Protein AF-A0A3D4P9K6-F1 (afdb_monomer_lite)

Foldseek 3Di:
DDDAFDQQCVVCVVVDDPADKFKWQADPVDTHTCDDPNRTRHRPGPDMDIHHDPPDDDDVVVNALCLQDDDPDPSHPVVVCCVVPVPDDHDPD

Sequence (93 aa):
RTRIGASIFDIVEDQLNEADRRVISGSVLSGRTATGPYSYLGRYHNQISALAEGREREFLGWQMPGFDKFSIKDVYAASMNKLLNPKKRYDLT

Radius of gyration: 17.73 Å; chains: 1; bounding box: 41×24×41 Å

pLDDT: mean 85.95, std 7.93, range [53.78, 95.75]

Structure (mmCIF, N/CA/C/O backbone):
data_AF-A0A3D4P9K6-F1
#
_entry.id   AF-A0A3D4P9K6-F1
#
loop_
_atom_site.group_PDB
_atom_site.id
_atom_site.type_symbol
_atom_site.label_atom_id
_atom_site.label_alt_id
_atom_site.label_comp_id
_atom_site.label_asym_id
_atom_site.label_entity_id
_atom_site.label_seq_id
_atom_site.pdbx_PDB_ins_code
_atom_site.Cartn_x
_atom_site.Cartn_y
_atom_site.Cartn_z
_atom_site.occupancy
_atom_site.B_iso_or_equiv
_atom_site.auth_seq_id
_atom_site.auth_comp_id
_atom_site.auth_asym_id
_atom_site.auth_atom_id
_atom_site.pdbx_PDB_model_num
ATOM 1 N N . ARG A 1 1 ? -5.332 7.956 13.802 1.00 83.00 1 ARG A N 1
ATOM 2 C CA . ARG A 1 1 ? -5.366 7.076 15.006 1.00 83.00 1 ARG A CA 1
ATOM 3 C C . ARG A 1 1 ? -6.631 6.232 14.910 1.00 83.00 1 ARG A C 1
ATOM 5 O O . ARG A 1 1 ? -7.655 6.800 14.575 1.00 83.00 1 ARG A O 1
ATOM 12 N N . THR A 1 2 ? -6.568 4.919 15.134 1.00 92.00 2 THR A N 1
ATOM 13 C CA . THR A 1 2 ? -7.710 4.000 14.932 1.00 92.00 2 THR A CA 1
ATOM 14 C C . THR A 1 2 ? -7.860 3.024 16.108 1.00 92.00 2 THR A C 1
ATOM 16 O O . THR A 1 2 ? -7.072 3.086 17.055 1.00 92.00 2 THR A O 1
ATOM 19 N N . ARG A 1 3 ? -8.872 2.149 16.066 1.00 92.06 3 ARG A N 1
ATOM 20 C CA . ARG A 1 3 ? -9.150 1.097 17.059 1.00 92.06 3 ARG A CA 1
ATOM 21 C C . ARG A 1 3 ? -8.949 -0.304 16.472 1.00 92.06 3 ARG A C 1
ATOM 23 O O . ARG A 1 3 ? -8.987 -0.494 15.259 1.00 92.06 3 ARG A O 1
ATOM 30 N N . ILE A 1 4 ? -8.787 -1.297 17.345 1.00 92.56 4 ILE A N 1
ATOM 31 C CA . ILE A 1 4 ? -8.734 -2.715 16.955 1.00 92.56 4 ILE A CA 1
ATOM 32 C C . ILE A 1 4 ? -10.052 -3.109 16.274 1.00 92.56 4 ILE A C 1
ATOM 34 O O . ILE A 1 4 ? -11.123 -2.732 16.749 1.00 92.56 4 ILE A O 1
ATOM 38 N N . GLY A 1 5 ? -9.969 -3.860 15.171 1.00 91.88 5 GLY A N 1
ATOM 39 C CA . GLY A 1 5 ? -11.145 -4.313 14.424 1.00 91.88 5 GLY A CA 1
ATOM 40 C C . GLY A 1 5 ? -11.898 -3.201 13.691 1.00 91.88 5 GLY A C 1
ATOM 41 O O . GLY A 1 5 ? -13.030 -3.418 13.272 1.00 91.88 5 GLY A O 1
ATOM 42 N N . ALA A 1 6 ? -11.319 -2.005 13.551 1.00 94.38 6 ALA A N 1
ATOM 43 C CA . ALA A 1 6 ? -11.919 -0.947 12.744 1.00 94.38 6 ALA A CA 1
ATOM 44 C C . ALA A 1 6 ? -12.045 -1.369 11.271 1.00 94.38 6 ALA A C 1
ATOM 46 O O . ALA A 1 6 ? -11.195 -2.111 10.769 1.00 94.38 6 ALA A O 1
ATOM 47 N N . SER A 1 7 ? -13.094 -0.880 10.602 1.00 94.88 7 SER A N 1
ATOM 48 C CA . SER A 1 7 ? -13.257 -1.009 9.150 1.00 94.88 7 SER A CA 1
ATOM 49 C C . SER A 1 7 ? -12.064 -0.357 8.466 1.00 94.88 7 SER A C 1
ATOM 51 O O . SER A 1 7 ? -11.721 0.786 8.758 1.00 94.88 7 SER A O 1
ATOM 53 N N . ILE A 1 8 ? -11.393 -1.106 7.599 1.00 94.31 8 ILE A N 1
ATOM 54 C CA . ILE A 1 8 ? -10.248 -0.606 6.843 1.00 94.31 8 ILE A CA 1
ATOM 55 C C . ILE A 1 8 ? -10.724 0.353 5.759 1.00 94.31 8 ILE A C 1
ATOM 57 O O . ILE A 1 8 ? -10.041 1.345 5.536 1.00 94.31 8 ILE A O 1
ATOM 61 N N . PHE A 1 9 ? -11.884 0.104 5.143 1.00 91.38 9 PHE A N 1
ATOM 62 C CA . PHE A 1 9 ? -12.438 0.986 4.113 1.00 91.38 9 PHE A CA 1
ATOM 63 C C . PHE A 1 9 ? -12.691 2.395 4.651 1.00 91.38 9 PHE A C 1
ATOM 65 O O . PHE A 1 9 ? -12.218 3.347 4.048 1.00 91.38 9 PHE A O 1
ATOM 72 N N . ASP A 1 10 ? -13.279 2.516 5.842 1.00 92.31 10 ASP A N 1
ATOM 73 C CA . ASP A 1 10 ? -13.519 3.811 6.493 1.00 92.31 10 ASP A CA 1
ATOM 74 C C . ASP A 1 10 ? -12.206 4.533 6.851 1.00 92.31 10 ASP A C 1
ATOM 76 O O . ASP A 1 10 ? -12.157 5.752 6.957 1.00 92.31 10 ASP A O 1
ATOM 80 N N . ILE A 1 11 ? -11.122 3.785 7.097 1.00 91.94 11 ILE A N 1
ATOM 81 C CA . ILE A 1 11 ? -9.814 4.371 7.434 1.00 91.94 11 ILE A CA 1
ATOM 82 C C . ILE A 1 11 ? -9.106 4.901 6.186 1.00 91.94 11 ILE A C 1
ATOM 84 O O . ILE A 1 11 ? -8.371 5.882 6.282 1.00 91.94 11 ILE A O 1
ATOM 88 N N . VAL A 1 12 ? -9.247 4.206 5.056 1.00 91.38 12 VAL A N 1
ATOM 89 C CA . VAL A 1 12 ? -8.530 4.531 3.814 1.00 91.38 12 VAL A CA 1
ATOM 90 C C . VAL A 1 12 ? -9.345 5.405 2.861 1.00 91.38 12 VAL A C 1
ATOM 92 O O . VAL A 1 12 ? -8.816 5.805 1.825 1.00 91.38 12 VAL A O 1
ATOM 95 N N . GLU A 1 13 ? -10.596 5.710 3.209 1.00 89.25 13 GLU A N 1
ATOM 96 C CA . GLU A 1 13 ? -11.449 6.658 2.493 1.00 89.25 13 GLU A CA 1
ATOM 97 C C . GLU A 1 13 ? -10.726 8.005 2.336 1.00 89.25 13 GLU A C 1
ATOM 99 O O . GLU A 1 13 ? -10.165 8.543 3.293 1.00 89.25 13 GLU A O 1
ATOM 104 N N . ASP A 1 14 ? -10.650 8.495 1.097 1.00 87.44 14 ASP A N 1
ATOM 105 C CA . ASP A 1 14 ? -9.919 9.705 0.688 1.00 87.44 14 ASP A CA 1
ATOM 106 C C . ASP A 1 14 ? -8.421 9.761 1.068 1.00 87.44 14 ASP A C 1
ATOM 108 O O . ASP A 1 14 ? -7.784 10.809 0.968 1.00 87.44 14 ASP A O 1
ATOM 112 N N . GLN A 1 15 ? -7.817 8.643 1.491 1.00 87.06 15 GLN A N 1
ATOM 113 C CA . GLN A 1 15 ? -6.379 8.551 1.797 1.00 87.06 15 GLN A CA 1
ATOM 114 C C . GLN A 1 15 ? -5.564 7.913 0.666 1.00 87.06 15 GLN A C 1
ATOM 116 O O . GLN A 1 15 ? -4.333 7.890 0.723 1.00 87.06 15 GLN A O 1
ATOM 121 N N . LEU A 1 16 ? -6.235 7.338 -0.331 1.00 85.62 16 LEU A N 1
ATOM 122 C CA . LEU A 1 16 ? -5.608 6.640 -1.447 1.00 85.62 16 LEU A CA 1
ATOM 123 C C . LEU A 1 16 ? -5.755 7.465 -2.724 1.00 85.62 16 LEU A C 1
ATOM 125 O O . LEU A 1 16 ? -6.812 8.025 -2.995 1.00 85.62 16 LEU A O 1
ATOM 129 N N . ASN A 1 17 ? -4.695 7.501 -3.530 1.00 78.94 17 ASN A N 1
ATOM 130 C CA . ASN A 1 17 ? -4.770 8.044 -4.886 1.00 78.94 17 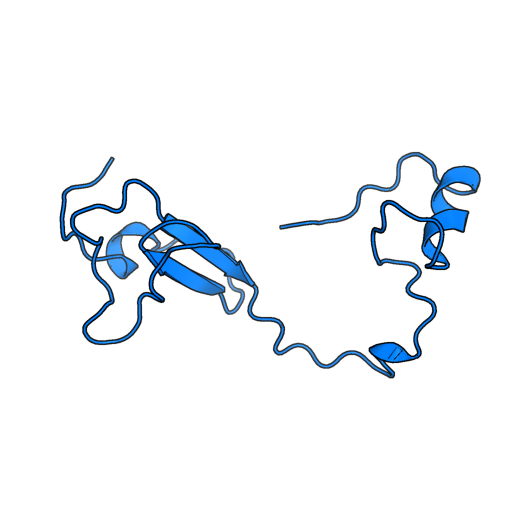ASN A CA 1
ATOM 131 C C . ASN A 1 17 ? -5.756 7.201 -5.717 1.00 78.94 17 ASN A C 1
ATOM 133 O O . ASN A 1 17 ? -5.820 5.992 -5.503 1.00 78.94 17 ASN A O 1
ATOM 137 N N . GLU A 1 18 ? -6.441 7.810 -6.695 1.00 65.94 18 GLU A N 1
ATOM 138 C CA . GLU A 1 18 ? -7.557 7.252 -7.505 1.00 65.94 18 GLU A CA 1
ATOM 139 C C . GLU A 1 18 ? -7.278 5.927 -8.256 1.00 65.94 18 GLU A C 1
ATOM 141 O O . GLU A 1 18 ? -8.145 5.394 -8.946 1.00 65.94 18 GLU A O 1
ATOM 146 N N . ALA A 1 19 ? -6.075 5.371 -8.136 1.00 66.88 19 ALA A N 1
ATOM 147 C CA . ALA A 1 19 ? -5.713 4.096 -8.726 1.00 66.88 19 ALA A CA 1
ATOM 148 C C . ALA A 1 19 ? -6.279 2.904 -7.934 1.00 66.88 19 ALA A C 1
ATOM 150 O O . ALA A 1 19 ? -6.487 2.951 -6.724 1.00 66.88 19 ALA A O 1
ATOM 151 N N . ASP A 1 20 ? -6.439 1.786 -8.630 1.00 75.06 20 ASP A N 1
ATOM 152 C CA . ASP A 1 20 ? -6.777 0.482 -8.068 1.00 75.06 20 ASP A CA 1
ATOM 153 C C . ASP A 1 20 ? -5.686 0.022 -7.078 1.00 75.06 20 ASP A C 1
ATOM 155 O O . ASP A 1 20 ? -4.570 -0.352 -7.465 1.00 75.06 20 ASP A O 1
ATOM 159 N N . ARG A 1 21 ? -5.970 0.139 -5.772 1.00 84.62 21 ARG A N 1
ATOM 160 C CA . ARG A 1 21 ? -5.027 -0.182 -4.693 1.00 84.62 21 ARG A CA 1
ATOM 161 C C . ARG A 1 21 ? -5.492 -1.405 -3.911 1.00 84.62 21 ARG A C 1
ATOM 163 O O . ARG A 1 21 ? -6.532 -1.399 -3.253 1.00 84.62 21 ARG A O 1
ATOM 170 N N . ARG A 1 22 ? -4.639 -2.428 -3.862 1.00 90.06 22 ARG A N 1
ATOM 171 C CA . ARG A 1 22 ? -4.807 -3.562 -2.957 1.00 90.06 22 ARG A CA 1
ATOM 172 C C . ARG A 1 22 ? -4.454 -3.137 -1.538 1.00 90.06 22 ARG A C 1
ATOM 174 O O . ARG A 1 22 ? -3.278 -2.969 -1.203 1.00 90.06 22 ARG A O 1
ATOM 181 N N . VAL A 1 23 ? -5.473 -3.025 -0.694 1.00 93.69 23 VAL A N 1
ATOM 182 C CA . VAL A 1 23 ? -5.312 -2.703 0.726 1.00 93.69 23 VAL A CA 1
ATOM 183 C C . VAL A 1 23 ? -5.104 -3.977 1.544 1.00 93.69 23 VAL A C 1
ATOM 185 O O . VAL A 1 23 ? -5.749 -5.004 1.328 1.00 93.69 23 VAL A O 1
ATOM 188 N N . ILE A 1 24 ? -4.169 -3.926 2.485 1.00 94.88 24 ILE A N 1
ATOM 189 C CA . ILE A 1 24 ? -3.722 -5.045 3.308 1.00 94.88 24 ILE A CA 1
ATOM 190 C C . ILE A 1 24 ? -3.772 -4.620 4.774 1.00 94.88 24 ILE A C 1
ATOM 192 O O . ILE A 1 24 ? -3.171 -3.627 5.178 1.00 94.88 24 ILE A O 1
ATOM 196 N N . SER A 1 25 ? -4.456 -5.415 5.590 1.00 95.75 25 SER A N 1
ATOM 197 C CA . SER A 1 25 ? -4.317 -5.371 7.039 1.00 95.75 25 SER A CA 1
ATOM 198 C C . SER A 1 25 ? -2.979 -6.003 7.422 1.00 95.75 25 SER A C 1
ATOM 200 O O . SER A 1 25 ? -2.792 -7.196 7.188 1.00 95.75 25 SER A O 1
ATOM 202 N N . GLY A 1 26 ? -2.058 -5.243 8.013 1.00 95.25 26 GLY A N 1
ATOM 203 C CA . GLY A 1 26 ? -0.705 -5.703 8.335 1.00 95.25 26 GLY A CA 1
ATOM 204 C C . GLY A 1 26 ? 0.334 -5.283 7.295 1.00 95.25 26 GLY A C 1
ATOM 205 O O . GLY A 1 26 ? 0.122 -4.350 6.523 1.00 95.25 26 GLY A O 1
ATOM 206 N N . SER A 1 27 ? 1.497 -5.933 7.325 1.00 95.25 27 SER A N 1
ATOM 207 C CA . SER A 1 27 ? 2.593 -5.634 6.399 1.00 95.25 27 SER A CA 1
ATOM 208 C C . SER A 1 27 ? 2.400 -6.294 5.038 1.00 95.25 27 SER A C 1
ATOM 210 O O . SER A 1 27 ? 1.620 -7.228 4.890 1.00 95.25 27 SER A O 1
ATOM 212 N N . VAL A 1 28 ? 3.158 -5.844 4.038 1.00 93.00 28 VAL A N 1
ATOM 213 C CA . VAL A 1 28 ? 3.158 -6.462 2.700 1.00 93.00 28 VAL A CA 1
ATOM 214 C C . VAL A 1 28 ? 3.582 -7.937 2.748 1.00 93.00 28 VAL A C 1
ATOM 216 O O . VAL A 1 28 ? 3.084 -8.743 1.970 1.00 93.00 28 VAL A O 1
ATOM 219 N N . LEU A 1 29 ? 4.478 -8.297 3.672 1.00 92.81 29 LEU A N 1
ATOM 220 C CA . LEU A 1 29 ? 5.063 -9.639 3.774 1.00 92.81 29 LEU A CA 1
ATOM 221 C C . LEU A 1 29 ? 4.211 -10.618 4.592 1.00 92.81 29 LEU A C 1
ATOM 223 O O . LEU A 1 29 ? 4.250 -11.817 4.347 1.00 92.81 29 LEU A O 1
ATOM 227 N N . SER A 1 30 ? 3.476 -10.117 5.588 1.00 93.50 30 SER A N 1
ATOM 228 C CA . SER A 1 30 ? 2.711 -10.938 6.535 1.00 93.50 30 SER A CA 1
ATOM 229 C C . SER A 1 30 ? 1.391 -10.261 6.907 1.00 93.50 30 SER A C 1
ATOM 231 O O . SER A 1 30 ? 1.048 -10.122 8.082 1.00 93.50 30 SER A O 1
ATOM 233 N N . GLY A 1 31 ? 0.667 -9.787 5.900 1.00 93.25 31 GLY A N 1
ATOM 234 C CA . GLY A 1 31 ? -0.642 -9.166 6.054 1.00 93.25 31 GLY A CA 1
ATOM 235 C C . GLY A 1 31 ? -1.740 -9.949 5.346 1.00 93.25 31 GLY A C 1
ATOM 236 O O . GLY A 1 31 ? -1.495 -10.935 4.651 1.00 93.25 31 GLY A O 1
ATOM 237 N N . ARG A 1 32 ? -2.981 -9.502 5.529 1.00 94.06 32 ARG A N 1
ATOM 238 C CA . ARG A 1 32 ? -4.169 -10.072 4.883 1.00 94.06 32 ARG A CA 1
ATOM 239 C C . ARG A 1 32 ? -4.849 -9.015 4.035 1.00 94.06 32 ARG A C 1
ATOM 241 O O . ARG A 1 32 ? -5.097 -7.913 4.518 1.00 94.06 32 ARG A O 1
ATOM 248 N N . THR A 1 33 ? -5.161 -9.354 2.791 1.00 94.38 33 THR A N 1
ATOM 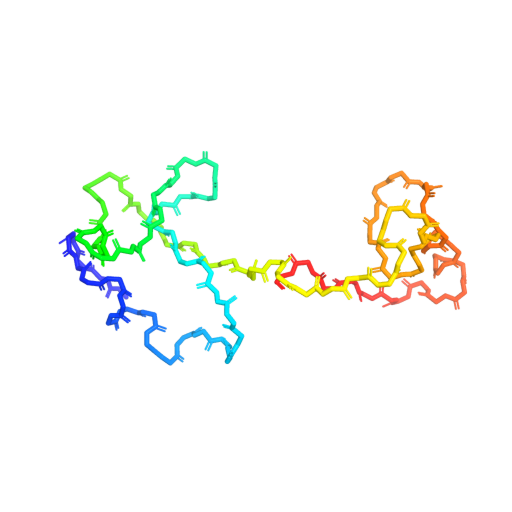249 C CA . THR A 1 33 ? -5.888 -8.455 1.893 1.00 94.38 33 THR A CA 1
ATOM 250 C C . THR A 1 33 ? -7.261 -8.122 2.476 1.00 94.38 33 THR A C 1
ATOM 252 O O . THR A 1 33 ? -8.018 -9.013 2.866 1.00 94.38 33 THR A O 1
ATOM 255 N N . ALA A 1 34 ? -7.549 -6.827 2.568 1.00 92.12 34 ALA A N 1
ATOM 256 C CA . ALA A 1 34 ? -8.781 -6.289 3.116 1.00 92.12 34 ALA A CA 1
ATOM 257 C C . ALA A 1 34 ? -9.879 -6.356 2.046 1.00 92.12 34 ALA A C 1
ATOM 259 O O . ALA A 1 34 ? -10.060 -5.434 1.256 1.00 92.12 34 ALA A O 1
ATOM 260 N N . THR A 1 35 ? -10.592 -7.479 1.982 1.00 91.56 35 THR A N 1
ATOM 261 C CA . THR A 1 35 ? -11.668 -7.694 1.002 1.00 91.56 35 THR A CA 1
ATOM 262 C C . THR A 1 35 ? -12.828 -8.444 1.639 1.00 91.56 35 THR A C 1
ATOM 264 O O . THR A 1 35 ? -12.620 -9.393 2.401 1.00 91.56 35 THR A O 1
ATOM 267 N N . GLY A 1 36 ? -14.056 -8.024 1.320 1.00 91.69 36 GLY A N 1
ATOM 268 C CA . GLY A 1 36 ? -15.283 -8.642 1.822 1.00 91.69 36 GLY A CA 1
ATOM 269 C C . GLY A 1 36 ? -15.282 -8.757 3.354 1.00 91.69 36 GLY A C 1
ATOM 270 O O . GLY A 1 36 ? -15.074 -7.746 4.020 1.00 91.69 36 GLY A O 1
ATOM 271 N N . PRO A 1 37 ? -15.457 -9.958 3.937 1.00 91.88 37 PRO A N 1
ATOM 272 C CA . PRO A 1 37 ? -15.522 -10.141 5.391 1.00 91.88 37 PRO A CA 1
ATOM 273 C C . PRO A 1 37 ? -14.185 -9.899 6.116 1.00 91.88 37 PRO A C 1
ATOM 275 O O . PRO A 1 37 ? -14.157 -9.834 7.343 1.00 91.88 37 PRO A O 1
ATOM 278 N N . TYR A 1 38 ? -13.070 -9.772 5.388 1.00 91.56 38 TYR A N 1
ATOM 279 C CA . TYR A 1 38 ? -11.739 -9.520 5.952 1.00 91.56 38 TYR A CA 1
ATOM 280 C C . TYR A 1 38 ? -11.334 -8.040 5.904 1.00 91.56 38 TYR A C 1
ATOM 282 O O . TYR A 1 38 ? -10.168 -7.715 6.121 1.00 91.56 38 TYR A O 1
ATOM 290 N N . SER A 1 39 ? -12.273 -7.133 5.637 1.00 94.69 39 SER A N 1
ATOM 291 C CA . SER A 1 39 ? -12.053 -5.686 5.514 1.00 94.69 39 SER A CA 1
ATOM 292 C C . SER A 1 39 ? -11.836 -4.948 6.844 1.00 94.69 39 SER A C 1
ATOM 294 O O . SER A 1 39 ? -12.053 -3.743 6.930 1.00 94.69 39 SER A O 1
ATOM 296 N N . TYR A 1 40 ? -11.375 -5.641 7.885 1.00 95.06 40 TYR A N 1
ATOM 297 C CA . TYR A 1 40 ? -11.203 -5.092 9.230 1.00 95.06 40 TYR A CA 1
ATOM 298 C C . TYR A 1 40 ? -9.760 -5.221 9.711 1.00 95.06 40 TYR A C 1
ATOM 300 O O . TYR A 1 40 ? -9.029 -6.138 9.325 1.00 95.06 40 TYR A O 1
ATOM 308 N N . LEU A 1 41 ? -9.341 -4.309 10.591 1.00 95.12 41 LEU A N 1
ATOM 309 C CA . LEU A 1 41 ? -8.002 -4.333 11.170 1.00 95.12 41 LEU A CA 1
ATOM 310 C C . LEU A 1 41 ? -7.802 -5.590 12.032 1.00 95.12 41 LEU A C 1
ATOM 312 O O . LEU A 1 41 ? -8.443 -5.756 13.072 1.00 95.12 41 LEU A O 1
ATOM 316 N N . GLY A 1 42 ? -6.885 -6.460 11.604 1.00 93.81 42 GLY A N 1
ATOM 317 C CA . GLY A 1 42 ? -6.561 -7.705 12.290 1.00 93.81 42 GLY A CA 1
ATOM 318 C C . GLY A 1 42 ? -6.052 -7.483 13.715 1.00 93.81 42 GLY A C 1
ATOM 319 O O . GLY A 1 42 ? -5.372 -6.503 14.008 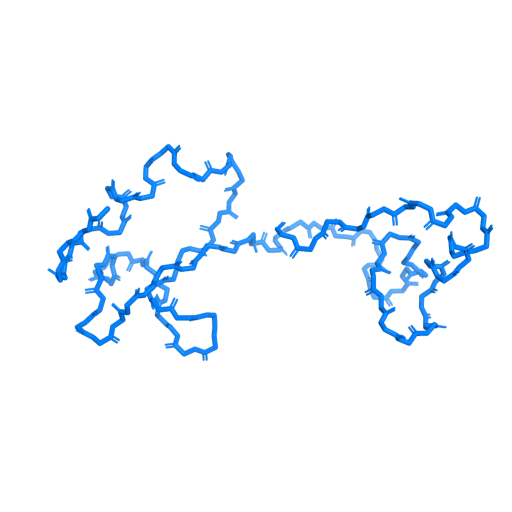1.00 93.81 42 GLY A O 1
ATOM 320 N N . ARG A 1 43 ? -6.347 -8.434 14.610 1.00 93.44 43 ARG A N 1
ATOM 321 C CA . ARG A 1 43 ? -6.073 -8.327 16.056 1.00 93.44 43 ARG A CA 1
ATOM 322 C C . ARG A 1 43 ? -4.618 -7.996 16.407 1.00 93.44 43 ARG A C 1
ATOM 324 O O . ARG A 1 43 ? -4.393 -7.314 17.408 1.00 93.44 43 ARG A O 1
ATOM 331 N N . TYR A 1 44 ? -3.681 -8.511 15.613 1.00 94.38 44 TYR A N 1
ATOM 332 C CA . TYR A 1 44 ? -2.231 -8.387 15.800 1.00 94.38 44 TYR A CA 1
ATOM 333 C C . TYR A 1 44 ? -1.571 -7.451 14.778 1.00 94.38 44 TYR A C 1
ATOM 335 O O . TYR A 1 44 ? -0.351 -7.313 14.761 1.00 94.38 44 TYR A O 1
ATOM 343 N N . HIS A 1 45 ? -2.357 -6.828 13.898 1.00 94.75 45 HIS A N 1
ATOM 344 C CA . HIS A 1 45 ? -1.838 -5.922 12.885 1.00 94.75 45 HIS A CA 1
ATOM 345 C C . HIS A 1 45 ? -1.810 -4.497 13.433 1.00 94.75 45 HIS A C 1
ATOM 347 O O . HIS A 1 45 ? -2.842 -3.946 13.805 1.00 94.75 45 HIS A O 1
ATOM 353 N N . ASN A 1 46 ? -0.625 -3.888 13.430 1.00 94.00 46 ASN A N 1
ATOM 354 C CA . ASN A 1 46 ? -0.419 -2.506 13.878 1.00 94.00 46 ASN A CA 1
ATOM 355 C C . ASN A 1 46 ? -0.202 -1.522 12.717 1.00 94.00 46 ASN A C 1
ATOM 357 O O . ASN A 1 46 ? 0.061 -0.346 12.947 1.00 94.00 46 ASN A O 1
ATOM 361 N N . GLN A 1 47 ? -0.296 -1.994 11.474 1.00 93.69 47 GLN A N 1
ATOM 362 C CA . GLN A 1 47 ? -0.145 -1.186 10.267 1.00 93.69 47 GLN A CA 1
ATOM 363 C C . GLN A 1 47 ? -1.171 -1.605 9.211 1.00 93.69 47 GLN A C 1
ATOM 365 O O . GLN A 1 47 ? -1.691 -2.722 9.250 1.00 93.69 47 GLN A O 1
ATOM 370 N N . ILE A 1 48 ? -1.435 -0.708 8.266 1.00 94.00 48 ILE A N 1
ATOM 371 C CA . ILE A 1 48 ? -2.209 -0.964 7.051 1.00 94.00 48 ILE A CA 1
ATOM 372 C C . ILE A 1 48 ? -1.287 -0.610 5.886 1.00 94.00 48 ILE A C 1
ATOM 374 O O . ILE A 1 48 ? -0.607 0.414 5.927 1.00 94.00 48 ILE A O 1
ATOM 378 N N . SER A 1 49 ? -1.226 -1.466 4.874 1.00 93.75 49 SER A N 1
ATOM 379 C CA . SER A 1 49 ? -0.415 -1.244 3.678 1.00 93.75 49 SER A CA 1
ATOM 380 C C . SER A 1 49 ? -1.317 -1.193 2.451 1.00 93.75 49 SER A C 1
ATOM 382 O O . SER A 1 49 ? -2.189 -2.040 2.298 1.00 93.75 49 SER A O 1
ATOM 384 N N . ALA A 1 50 ? -1.109 -0.214 1.575 1.00 91.88 50 ALA A N 1
ATOM 385 C CA . ALA A 1 50 ? -1.812 -0.093 0.302 1.00 91.88 50 ALA A CA 1
ATOM 386 C C . ALA A 1 50 ? -0.795 -0.181 -0.838 1.00 91.88 50 ALA A C 1
ATOM 388 O O . ALA A 1 50 ? 0.258 0.447 -0.775 1.00 91.88 50 ALA A O 1
ATOM 389 N N . LEU A 1 51 ? -1.090 -0.992 -1.853 1.00 89.12 51 LEU A N 1
ATOM 390 C CA . LEU A 1 51 ? -0.195 -1.259 -2.981 1.00 89.12 51 LEU A CA 1
ATOM 391 C C . LEU A 1 51 ? -0.937 -1.044 -4.294 1.00 89.12 51 LEU A C 1
ATOM 393 O O . LEU A 1 51 ? -2.094 -1.440 -4.392 1.00 89.12 51 LEU A O 1
ATOM 397 N N . ALA A 1 52 ? -0.273 -0.476 -5.303 1.00 86.38 52 ALA A N 1
ATOM 398 C CA . ALA A 1 52 ? -0.784 -0.485 -6.673 1.00 86.38 52 ALA A CA 1
ATOM 399 C C . ALA A 1 52 ? -0.995 -1.919 -7.151 1.00 86.38 52 ALA A C 1
ATOM 401 O O . ALA A 1 52 ? -0.114 -2.772 -6.997 1.00 86.38 52 ALA A O 1
ATOM 402 N N . GLU A 1 53 ? -2.160 -2.193 -7.727 1.00 78.69 53 GLU A N 1
ATOM 403 C CA . GLU A 1 53 ? -2.366 -3.445 -8.430 1.00 78.69 53 GLU A CA 1
ATOM 404 C C . GLU A 1 53 ? -1.781 -3.333 -9.841 1.00 78.69 53 GLU A C 1
ATOM 406 O O . GLU A 1 53 ? -2.222 -2.527 -10.652 1.00 78.69 53 GLU A O 1
ATOM 411 N N . GLY A 1 54 ? -0.753 -4.139 -10.135 1.00 72.75 54 GLY A N 1
ATOM 412 C CA . GLY A 1 54 ? -0.043 -4.160 -11.422 1.00 72.75 54 GLY A CA 1
ATOM 413 C C . GLY A 1 54 ? -0.854 -4.791 -12.560 1.00 72.75 54 GLY A C 1
ATOM 414 O O . GLY A 1 54 ? -0.352 -5.662 -13.263 1.00 72.75 54 GLY A O 1
ATOM 415 N N . ARG A 1 55 ? -2.126 -4.403 -12.708 1.00 75.69 55 ARG A N 1
ATOM 416 C CA . ARG A 1 55 ? -3.022 -4.842 -13.792 1.00 75.69 55 ARG A CA 1
ATOM 417 C C . ARG A 1 55 ? -2.774 -4.072 -15.096 1.00 75.69 55 ARG A C 1
ATOM 419 O O . ARG A 1 55 ? -3.412 -4.358 -16.109 1.00 75.69 55 ARG A O 1
ATOM 426 N N . GLU A 1 56 ? -1.848 -3.114 -15.083 1.00 77.25 56 GLU A N 1
ATOM 427 C CA . GLU A 1 56 ? -1.413 -2.398 -16.276 1.00 77.25 56 GLU A CA 1
ATOM 428 C C . GLU A 1 56 ? -0.675 -3.322 -17.246 1.00 77.25 56 GLU A C 1
ATOM 430 O O . GLU A 1 56 ? 0.138 -4.173 -16.879 1.00 77.25 56 GLU A O 1
ATOM 435 N N . ARG A 1 57 ? -0.987 -3.159 -18.528 1.00 74.25 57 ARG A N 1
ATOM 436 C CA . ARG A 1 57 ? -0.491 -4.030 -19.584 1.00 74.25 57 ARG A CA 1
ATOM 437 C C . ARG A 1 57 ? 0.789 -3.436 -20.163 1.00 74.25 57 ARG A C 1
ATOM 439 O O . ARG A 1 57 ? 0.736 -2.541 -21.001 1.00 74.25 57 ARG A O 1
ATOM 446 N N . GLU A 1 58 ? 1.939 -3.950 -19.737 1.00 76.62 58 GLU A N 1
ATOM 447 C CA . GLU A 1 58 ? 3.230 -3.536 -20.292 1.00 76.62 58 GLU A CA 1
ATOM 448 C C . GLU A 1 58 ? 3.444 -4.130 -21.696 1.00 76.62 58 GLU A C 1
ATOM 450 O O . GLU A 1 58 ? 3.459 -5.353 -21.885 1.00 76.62 58 GLU A O 1
ATOM 455 N N . PHE A 1 59 ? 3.653 -3.272 -22.699 1.00 76.75 59 PHE A N 1
ATOM 456 C CA . PHE A 1 59 ? 4.071 -3.710 -24.031 1.00 76.75 59 PHE A CA 1
ATOM 457 C C . PHE A 1 59 ? 5.431 -4.413 -23.933 1.00 76.75 59 PHE A C 1
ATOM 459 O O . PHE A 1 59 ? 6.395 -3.814 -23.478 1.00 76.75 59 PHE A O 1
ATOM 466 N N . LEU A 1 60 ? 5.518 -5.688 -24.334 1.00 77.62 60 LEU A N 1
ATOM 467 C CA . LEU A 1 60 ? 6.747 -6.495 -24.244 1.00 77.62 60 LEU A CA 1
ATOM 468 C C . LEU A 1 60 ? 7.371 -6.547 -22.826 1.00 77.62 60 LEU A C 1
ATOM 470 O O . LEU A 1 60 ? 8.592 -6.583 -22.702 1.00 77.62 60 LEU A O 1
ATOM 474 N N . GLY A 1 61 ? 6.560 -6.588 -21.759 1.00 77.00 61 GLY A N 1
ATOM 475 C CA . GLY A 1 61 ? 6.991 -6.393 -20.359 1.00 77.00 61 GLY A CA 1
ATOM 476 C C . GLY A 1 61 ? 8.307 -7.059 -19.908 1.00 77.00 61 GLY A C 1
ATOM 477 O O . GLY A 1 61 ? 9.129 -6.398 -19.272 1.00 77.00 61 GLY A O 1
ATOM 478 N N . TRP A 1 62 ? 8.554 -8.330 -20.262 1.00 75.06 62 TRP A N 1
ATOM 479 C CA . TRP A 1 62 ? 9.795 -9.049 -19.907 1.00 75.06 62 TRP A CA 1
ATOM 480 C C . TRP A 1 62 ? 10.943 -8.888 -20.920 1.00 75.06 62 TRP A C 1
ATOM 482 O O . TRP A 1 62 ? 12.090 -9.156 -20.574 1.00 75.06 62 TRP A O 1
ATOM 492 N N . GLN A 1 63 ? 10.651 -8.466 -22.155 1.00 80.62 63 GLN A N 1
ATOM 493 C CA . GLN A 1 63 ? 11.650 -8.233 -23.212 1.00 80.62 63 GLN A CA 1
ATOM 494 C C . GLN A 1 63 ? 12.123 -6.781 -23.276 1.00 80.62 63 GLN A C 1
ATOM 496 O O . GLN A 1 63 ? 13.134 -6.493 -23.913 1.00 80.62 63 GLN A O 1
ATOM 501 N N . MET A 1 64 ? 11.397 -5.849 -22.658 1.00 83.94 64 MET A N 1
ATOM 502 C CA . MET A 1 64 ? 11.787 -4.451 -22.692 1.00 83.94 64 MET A CA 1
ATOM 503 C C . MET A 1 64 ? 13.108 -4.222 -21.944 1.00 83.94 64 MET A C 1
ATOM 505 O O . MET A 1 64 ? 13.260 -4.672 -20.808 1.00 83.94 64 MET A O 1
ATOM 509 N N . PRO A 1 65 ? 14.023 -3.418 -22.512 1.00 80.31 65 PRO A N 1
ATOM 510 C CA . PRO A 1 65 ? 15.277 -3.049 -21.855 1.00 80.31 65 PRO A CA 1
ATOM 511 C C . PRO A 1 65 ? 15.078 -2.197 -20.585 1.00 80.31 65 PRO A C 1
ATOM 513 O O . PRO A 1 65 ? 16.020 -2.028 -19.814 1.00 80.31 65 PRO A O 1
ATOM 516 N N . GLY A 1 66 ? 13.866 -1.680 -20.336 1.00 83.69 66 GLY A N 1
ATOM 517 C CA . GLY A 1 66 ? 13.471 -1.098 -19.051 1.00 83.69 66 GLY A CA 1
ATOM 518 C C . GLY A 1 66 ? 14.169 0.220 -18.707 1.00 83.69 66 GLY A C 1
ATOM 519 O O . GLY A 1 66 ? 14.775 0.326 -17.648 1.00 83.69 66 GLY A O 1
ATOM 520 N N . PHE A 1 67 ? 14.073 1.242 -19.565 1.00 81.94 67 PHE A N 1
ATOM 521 C CA . PHE A 1 67 ? 14.684 2.569 -19.337 1.00 81.94 67 PHE A CA 1
ATOM 522 C C . PHE A 1 67 ? 14.156 3.320 -18.100 1.00 81.94 67 PHE A C 1
ATOM 524 O O . PHE A 1 67 ? 14.820 4.232 -17.593 1.00 81.94 67 PHE A O 1
ATOM 531 N N . ASP A 1 68 ? 12.992 2.908 -17.601 1.00 81.44 68 ASP A N 1
ATOM 532 C CA . ASP A 1 68 ? 12.321 3.483 -16.434 1.00 81.44 68 ASP A CA 1
ATOM 533 C C . ASP A 1 68 ? 12.260 2.522 -15.237 1.00 81.44 68 ASP A C 1
ATOM 535 O O . ASP A 1 68 ? 11.667 2.849 -14.214 1.00 81.44 68 ASP A O 1
ATOM 539 N N . LYS A 1 69 ? 12.909 1.351 -15.323 1.00 82.12 69 LYS A N 1
ATOM 540 C CA . LYS A 1 69 ? 12.930 0.364 -14.235 1.00 82.12 69 LYS A CA 1
ATOM 541 C C . LYS A 1 69 ? 14.147 0.582 -13.337 1.00 82.12 69 LYS A C 1
ATOM 543 O O . LYS A 1 69 ? 15.288 0.537 -13.793 1.00 82.12 69 LYS A O 1
ATOM 548 N N . PHE A 1 70 ? 13.911 0.787 -12.044 1.00 84.25 70 PHE A N 1
ATOM 549 C CA . PHE A 1 70 ? 14.988 0.841 -11.058 1.00 84.25 70 PHE A CA 1
ATOM 550 C C . PHE A 1 70 ? 15.558 -0.561 -10.796 1.00 84.25 70 PHE A C 1
ATOM 552 O O . PHE A 1 70 ? 14.816 -1.524 -10.609 1.00 84.25 70 PHE A O 1
ATOM 559 N N . SER A 1 71 ? 16.885 -0.674 -10.736 1.00 81.69 71 SER A N 1
ATOM 560 C CA . SER A 1 71 ? 17.574 -1.885 -10.290 1.00 81.69 71 SER A CA 1
ATOM 561 C C . SER A 1 71 ? 18.872 -1.528 -9.580 1.00 81.69 71 SER A C 1
ATOM 563 O O . SER A 1 71 ? 19.590 -0.623 -9.995 1.00 81.69 71 SER A O 1
ATOM 565 N N . ILE A 1 72 ? 19.184 -2.275 -8.518 1.00 84.38 72 ILE A N 1
ATOM 566 C CA . ILE A 1 72 ? 20.443 -2.143 -7.770 1.00 84.38 72 ILE A CA 1
ATOM 567 C C . ILE A 1 72 ? 21.631 -2.619 -8.619 1.00 84.38 72 ILE A C 1
ATOM 569 O O . ILE A 1 72 ? 22.732 -2.092 -8.502 1.00 84.38 72 ILE A O 1
ATOM 573 N N . LYS A 1 73 ? 21.409 -3.624 -9.474 1.00 82.00 73 LYS A N 1
ATOM 574 C CA . LYS A 1 73 ? 22.391 -4.095 -10.458 1.00 82.00 73 LYS A CA 1
ATOM 575 C C . LYS A 1 73 ? 22.110 -3.429 -11.805 1.00 82.00 73 LYS A C 1
ATOM 577 O O . LYS A 1 73 ? 20.944 -3.337 -12.187 1.00 82.00 73 LYS A O 1
ATOM 582 N N . ASP A 1 74 ? 23.147 -3.046 -12.546 1.00 82.75 74 ASP A N 1
ATOM 583 C CA . ASP A 1 74 ? 23.058 -2.390 -13.865 1.00 82.75 74 ASP A CA 1
ATOM 584 C C . ASP A 1 74 ? 22.598 -3.353 -14.987 1.00 82.75 74 ASP A C 1
ATOM 586 O O . ASP A 1 74 ? 23.283 -3.560 -15.982 1.00 82.75 74 ASP A O 1
ATOM 590 N N . VAL A 1 75 ? 21.441 -3.993 -14.804 1.00 84.62 75 VAL A N 1
ATOM 591 C CA . VAL A 1 75 ? 20.871 -5.009 -15.708 1.00 84.62 75 VAL A CA 1
ATOM 592 C C . VAL A 1 75 ? 19.891 -4.387 -16.707 1.00 84.62 75 VAL A C 1
ATOM 594 O O . VAL A 1 75 ? 19.757 -4.878 -17.822 1.00 84.62 75 VAL A O 1
ATOM 597 N N . TYR A 1 76 ? 19.223 -3.295 -16.327 1.00 86.12 76 TYR A N 1
ATOM 598 C CA . TYR A 1 76 ? 18.325 -2.551 -17.211 1.00 86.12 76 TYR A CA 1
ATOM 599 C C . TYR A 1 76 ?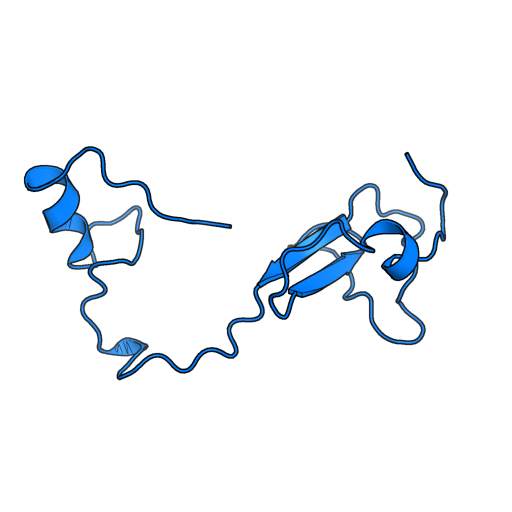 19.048 -1.387 -17.883 1.00 86.12 76 TYR A C 1
ATOM 601 O O . TYR A 1 76 ? 19.983 -0.808 -17.325 1.00 86.12 76 TYR A O 1
ATOM 609 N N . ALA A 1 77 ? 18.543 -0.965 -19.042 1.00 85.75 77 ALA A N 1
ATOM 610 C CA . ALA A 1 77 ? 19.040 0.207 -19.759 1.00 85.75 77 ALA A CA 1
ATOM 611 C C . ALA A 1 77 ? 18.840 1.523 -18.981 1.00 85.75 77 ALA A C 1
ATOM 613 O O . ALA A 1 77 ? 19.477 2.530 -19.285 1.00 85.75 77 ALA A O 1
ATOM 614 N N . ALA A 1 78 ? 18.025 1.509 -17.919 1.00 84.25 78 ALA A N 1
ATOM 615 C CA . ALA A 1 78 ? 17.941 2.584 -16.935 1.00 84.25 78 ALA A CA 1
ATOM 616 C C . ALA A 1 78 ? 19.296 2.955 -16.295 1.00 84.25 78 ALA A C 1
ATOM 618 O O . ALA A 1 78 ? 19.450 4.087 -15.833 1.00 84.25 78 ALA A O 1
ATOM 619 N N . SER A 1 79 ? 20.292 2.059 -16.296 1.00 84.38 79 SER A N 1
ATOM 620 C CA . SER A 1 79 ? 21.651 2.349 -15.808 1.00 84.38 79 SER A CA 1
ATOM 621 C C . SER A 1 79 ? 22.317 3.511 -16.560 1.00 84.38 79 SER A C 1
ATOM 623 O O . SER A 1 79 ? 2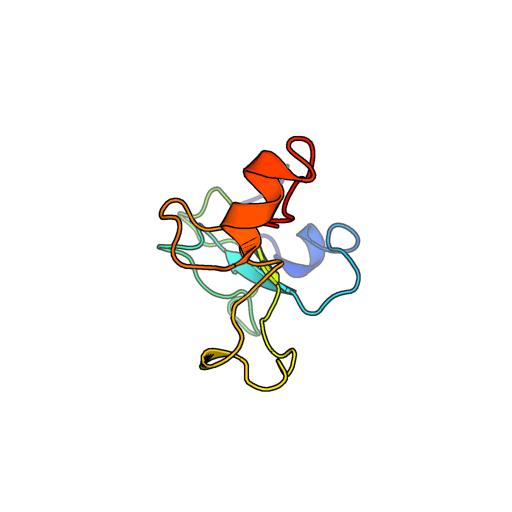3.042 4.303 -15.956 1.00 84.38 79 SER A O 1
ATOM 625 N N . MET A 1 80 ? 21.988 3.712 -17.843 1.00 84.06 80 MET A N 1
ATOM 626 C CA . MET A 1 80 ? 22.479 4.840 -18.648 1.00 84.06 80 MET A CA 1
ATOM 627 C C . MET A 1 80 ? 22.034 6.201 -18.088 1.00 84.06 80 MET A C 1
ATOM 629 O O . MET A 1 80 ? 22.745 7.200 -18.235 1.00 84.06 80 MET A O 1
ATOM 633 N N . ASN A 1 81 ? 20.900 6.248 -17.376 1.00 82.56 81 ASN A N 1
ATOM 634 C CA . ASN A 1 81 ? 20.408 7.470 -16.736 1.00 82.56 81 ASN A CA 1
ATOM 635 C C . ASN A 1 81 ? 21.334 7.945 -15.608 1.00 82.56 81 ASN A C 1
ATOM 637 O O . ASN A 1 81 ? 21.329 9.129 -15.292 1.00 82.56 81 ASN A O 1
ATOM 641 N N . LYS A 1 82 ? 22.172 7.072 -15.032 1.00 78.19 82 LYS A N 1
ATOM 642 C CA . LYS A 1 82 ? 23.175 7.466 -14.030 1.00 78.19 82 LYS A CA 1
ATOM 643 C C . LYS A 1 82 ? 24.209 8.440 -14.604 1.00 78.19 82 LYS A C 1
ATOM 645 O O . LYS A 1 82 ? 24.698 9.297 -13.875 1.00 78.19 82 LYS A O 1
ATOM 650 N N . LEU A 1 83 ? 24.517 8.315 -15.897 1.00 80.12 83 LEU A N 1
ATOM 651 C CA . LEU A 1 83 ? 25.444 9.195 -16.607 1.00 80.12 83 LEU A CA 1
ATOM 652 C C . LEU A 1 83 ? 24.718 10.385 -17.250 1.00 80.12 83 LEU A C 1
ATOM 654 O O . LEU A 1 83 ? 25.163 11.520 -17.118 1.00 80.12 83 LEU A O 1
ATOM 658 N N . LEU A 1 84 ? 23.600 10.125 -17.935 1.00 83.69 84 LEU A N 1
ATOM 659 C CA . LEU A 1 84 ? 22.896 11.133 -18.735 1.00 83.69 84 LEU A CA 1
ATOM 660 C C . LEU A 1 84 ? 22.006 12.062 -17.902 1.00 83.69 84 LEU A C 1
ATOM 662 O O . LEU A 1 84 ? 21.805 13.215 -18.273 1.00 83.69 84 LEU A O 1
ATOM 666 N N . ASN A 1 85 ? 21.452 11.576 -16.790 1.00 82.88 85 ASN A N 1
ATOM 667 C CA . ASN A 1 85 ? 20.571 12.364 -15.937 1.00 82.88 85 ASN A CA 1
ATOM 668 C C . ASN A 1 85 ? 20.627 11.889 -14.468 1.00 82.88 85 ASN A C 1
ATOM 670 O O . ASN A 1 85 ? 19.667 11.295 -13.965 1.00 82.88 85 ASN A O 1
ATOM 674 N N . PRO A 1 86 ? 21.733 12.163 -13.746 1.00 79.00 86 PRO A N 1
ATOM 675 C CA . PRO A 1 86 ? 21.993 11.619 -12.407 1.00 79.00 86 PRO A CA 1
ATOM 676 C C . PRO A 1 86 ? 20.974 12.045 -11.338 1.00 79.00 86 PRO A C 1
ATOM 678 O O . PRO A 1 86 ? 20.958 11.488 -10.244 1.00 79.00 86 PRO A O 1
ATOM 681 N N . LYS A 1 87 ? 20.117 13.031 -11.633 1.00 82.38 87 LYS A N 1
ATOM 682 C CA . LYS A 1 87 ? 19.045 13.501 -10.744 1.00 82.38 87 LYS A CA 1
ATOM 683 C C . LYS A 1 87 ? 17.703 12.788 -10.965 1.00 82.38 87 LYS A C 1
ATOM 685 O O . LYS A 1 87 ? 16.754 13.102 -10.247 1.00 82.38 87 LYS A O 1
ATOM 690 N N . LYS A 1 88 ? 17.593 11.864 -11.931 1.00 82.56 88 LYS A N 1
ATOM 691 C CA . LYS A 1 88 ? 16.357 11.107 -12.187 1.00 82.56 88 LYS A CA 1
ATOM 692 C C . LYS A 1 88 ? 15.974 10.311 -10.934 1.00 82.56 88 LYS A C 1
ATOM 694 O O . LYS A 1 88 ? 16.763 9.514 -10.433 1.00 82.56 88 LYS A O 1
ATOM 699 N N . ARG A 1 89 ? 14.761 10.545 -10.430 1.00 81.94 89 ARG A N 1
ATOM 700 C CA . ARG A 1 89 ? 14.161 9.794 -9.321 1.00 81.94 89 ARG A CA 1
ATOM 701 C C . ARG A 1 89 ? 13.150 8.816 -9.902 1.00 81.94 89 ARG A C 1
ATOM 703 O O . ARG A 1 89 ? 12.383 9.196 -10.781 1.00 81.94 89 ARG A O 1
ATOM 710 N N . TYR A 1 90 ? 13.190 7.578 -9.434 1.00 83.25 90 TYR A N 1
ATOM 711 C CA . TYR A 1 90 ? 12.215 6.557 -9.799 1.00 83.25 90 TYR A CA 1
ATOM 712 C C . TYR A 1 90 ? 11.103 6.561 -8.760 1.00 83.25 90 TYR A C 1
ATOM 714 O O . TYR A 1 90 ? 11.390 6.694 -7.568 1.00 83.25 90 TYR A O 1
ATOM 722 N N . ASP A 1 91 ? 9.863 6.429 -9.214 1.00 79.50 91 ASP A N 1
ATOM 723 C CA . ASP A 1 91 ? 8.748 6.197 -8.310 1.00 79.50 91 ASP A CA 1
ATOM 724 C C . ASP A 1 91 ? 8.747 4.722 -7.900 1.00 79.50 91 ASP A C 1
ATOM 726 O O . ASP A 1 91 ? 8.765 3.830 -8.749 1.00 79.50 91 ASP A O 1
ATOM 730 N N . LEU A 1 92 ? 8.824 4.475 -6.596 1.00 72.31 92 LEU A N 1
ATOM 731 C CA . LEU A 1 92 ? 8.843 3.135 -6.005 1.00 72.31 92 LEU A CA 1
ATOM 732 C C . LEU A 1 92 ? 7.549 2.860 -5.215 1.00 72.31 92 LEU A C 1
ATOM 734 O O . LEU A 1 92 ? 7.527 1.921 -4.415 1.00 72.31 92 LEU A O 1
ATOM 738 N N . THR A 1 93 ? 6.512 3.691 -5.399 1.00 53.78 93 THR A N 1
ATOM 739 C CA . THR A 1 93 ? 5.348 3.818 -4.499 1.00 53.78 93 THR A CA 1
ATOM 740 C C . THR A 1 93 ? 4.003 3.581 -5.191 1.00 53.78 93 THR A C 1
ATOM 742 O O . THR A 1 93 ? 3.835 3.968 -6.362 1.00 53.78 93 THR A O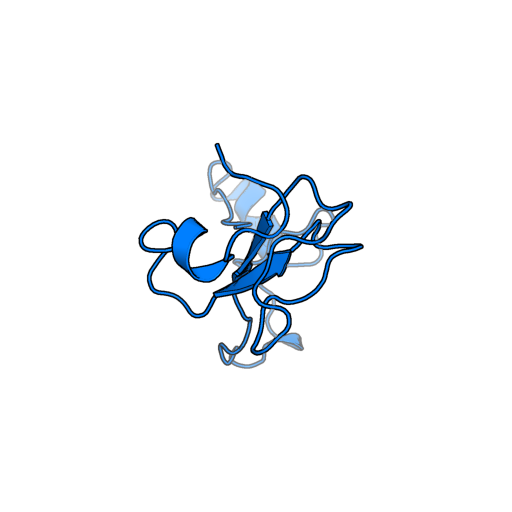 1
#

Secondary structure (DSSP, 8-state):
---TT-BHHHHHTTTS-SS-EEEEES-SSS-EE--GGG-B--TT---EEEEE---S--TTTTTS--TT---SSTTSGGGGHHHH-TTPPPP--